Protein AF-A0A9P6K9I1-F1 (afdb_monomer)

Organism: NCBI:txid979761

Foldseek 3Di:
DADAAEAEPVVVVVPDPDDVVNQVVVCVVVVHHYDYAYPVVGRCVVVRVVVSVVVVCVVPPPPPPPPDDDDDDDDDD

Secondary structure (DSSP, 8-state):
----EEEE-TT-GGG--S-HHHHHHHHHHHT--EEEEBTTTTBSHHHHHHHHHHHHHHHSPPP--------------

Structure (mmCIF, N/CA/C/O backbone):
data_AF-A0A9P6K9I1-F1
#
_entry.id   AF-A0A9P6K9I1-F1
#
loop_
_atom_site.group_PDB
_atom_site.id
_atom_site.type_symbol
_atom_site.label_atom_id
_atom_site.label_alt_id
_atom_site.label_comp_id
_atom_site.label_asym_id
_atom_site.label_entity_id
_atom_site.label_seq_id
_atom_site.pdbx_PDB_ins_code
_atom_site.Cartn_x
_atom_site.Cartn_y
_atom_site.Cartn_z
_atom_site.occupancy
_atom_site.B_iso_or_equiv
_atom_site.auth_seq_id
_atom_site.auth_comp_id
_atom_site.auth_asym_id
_atom_site.auth_atom_id
_atom_site.pdbx_PDB_model_num
ATOM 1 N N . VAL A 1 1 ? -7.606 12.381 12.064 1.00 84.50 1 VAL A N 1
ATOM 2 C CA . VAL A 1 1 ? -8.030 11.795 10.770 1.00 84.50 1 VAL A CA 1
ATOM 3 C C . VAL A 1 1 ? -6.953 10.814 10.332 1.00 84.50 1 VAL A C 1
ATOM 5 O O . VAL A 1 1 ? -5.797 11.221 10.304 1.00 84.50 1 VAL A O 1
ATOM 8 N N . PRO A 1 2 ? -7.277 9.535 10.096 1.00 90.62 2 PRO A N 1
ATOM 9 C CA . PRO A 1 2 ? -6.308 8.533 9.651 1.00 90.62 2 PRO A CA 1
ATOM 10 C C . PRO A 1 2 ? -5.905 8.764 8.190 1.00 90.62 2 PRO A C 1
ATOM 12 O O . PRO A 1 2 ? -6.752 9.074 7.356 1.00 90.62 2 PRO A O 1
ATOM 15 N N . ILE A 1 3 ? -4.609 8.631 7.903 1.00 93.69 3 ILE A N 1
ATOM 16 C CA . ILE A 1 3 ? -4.003 8.882 6.588 1.00 93.69 3 ILE A CA 1
ATOM 17 C C . ILE A 1 3 ? -3.106 7.692 6.236 1.00 93.69 3 ILE A C 1
ATOM 19 O O . ILE A 1 3 ? -2.374 7.197 7.094 1.00 93.69 3 ILE A O 1
ATOM 23 N N . VAL A 1 4 ? -3.149 7.264 4.973 1.00 95.19 4 VAL A N 1
ATOM 24 C CA . VAL A 1 4 ? -2.277 6.233 4.392 1.00 95.19 4 VAL A CA 1
ATOM 25 C C . VAL A 1 4 ? -1.677 6.789 3.103 1.00 95.19 4 VAL A C 1
ATOM 27 O O . VAL A 1 4 ? -2.403 7.343 2.275 1.00 95.19 4 VAL A O 1
ATOM 30 N N . LEU A 1 5 ? -0.362 6.662 2.93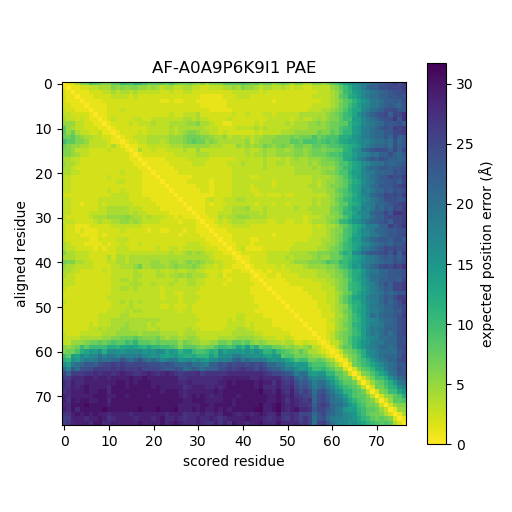3 1.00 96.69 5 LEU A N 1
ATOM 31 C CA . LEU A 1 5 ? 0.338 7.067 1.717 1.00 96.69 5 LEU A CA 1
ATOM 32 C C . LEU A 1 5 ? 0.362 5.902 0.720 1.00 96.69 5 LEU A C 1
ATOM 34 O O . LEU A 1 5 ? 0.718 4.780 1.076 1.00 96.69 5 LEU A O 1
ATOM 38 N N . VAL A 1 6 ? 0.013 6.169 -0.539 1.00 96.88 6 VAL A N 1
ATOM 39 C CA . VAL A 1 6 ? -0.084 5.130 -1.573 1.00 96.88 6 VAL A CA 1
ATOM 40 C C . VAL A 1 6 ? 0.693 5.529 -2.823 1.00 96.88 6 VAL A C 1
ATOM 42 O O . VAL A 1 6 ? 0.407 6.554 -3.440 1.00 96.88 6 VAL A O 1
ATOM 45 N N . GLY A 1 7 ? 1.650 4.695 -3.227 1.00 95.50 7 GLY A N 1
ATOM 46 C CA . GLY A 1 7 ? 2.292 4.752 -4.539 1.00 95.50 7 GLY A CA 1
ATOM 47 C C . GLY A 1 7 ? 1.531 3.876 -5.532 1.00 95.50 7 GLY A C 1
ATOM 48 O O . GLY A 1 7 ? 1.702 2.663 -5.532 1.00 95.50 7 GLY A O 1
ATOM 49 N N . ASN A 1 8 ? 0.655 4.460 -6.348 1.00 95.62 8 ASN A N 1
ATOM 50 C C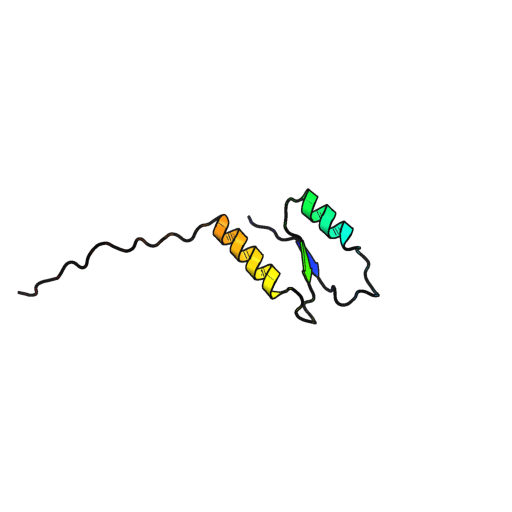A . ASN A 1 8 ? -0.117 3.706 -7.344 1.00 95.62 8 ASN A CA 1
ATOM 51 C C . ASN A 1 8 ? 0.691 3.469 -8.637 1.00 95.62 8 ASN A C 1
ATOM 53 O O . ASN A 1 8 ? 1.625 4.212 -8.933 1.00 95.62 8 ASN A O 1
ATOM 57 N N . LYS A 1 9 ? 0.243 2.504 -9.449 1.00 93.12 9 LYS A N 1
ATOM 58 C CA . LYS A 1 9 ? 0.841 2.072 -10.723 1.00 93.12 9 LYS A CA 1
ATOM 59 C C . LYS A 1 9 ? 2.193 1.371 -10.564 1.00 93.12 9 LYS A C 1
ATOM 61 O O . LYS A 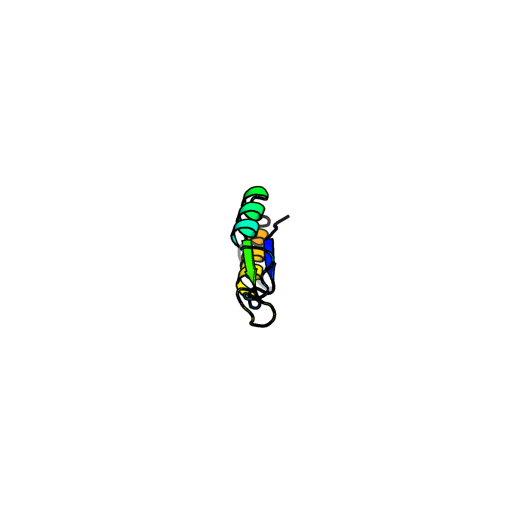1 9 ? 3.079 1.539 -11.399 1.00 93.12 9 LYS A O 1
ATOM 66 N N . CYS A 1 10 ? 2.361 0.579 -9.505 1.00 93.00 10 CYS A N 1
ATOM 67 C CA . CYS A 1 10 ? 3.596 -0.184 -9.296 1.00 93.00 10 CYS A CA 1
ATOM 68 C C . CYS A 1 10 ? 3.862 -1.251 -10.377 1.00 93.00 10 CYS A C 1
ATOM 70 O O . CYS A 1 10 ? 4.969 -1.769 -10.454 1.00 93.00 10 CYS A O 1
ATOM 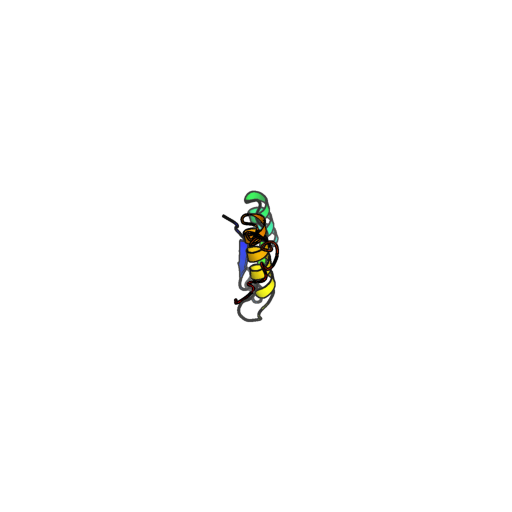72 N N . ASP A 1 11 ? 2.878 -1.553 -11.233 1.00 92.81 11 ASP A N 1
ATOM 73 C CA . ASP A 1 11 ? 3.030 -2.415 -12.409 1.00 92.81 11 ASP A CA 1
ATOM 74 C C . ASP A 1 11 ? 3.930 -1.812 -13.499 1.00 92.81 11 ASP A C 1
ATOM 76 O O . ASP A 1 11 ? 4.503 -2.549 -14.299 1.00 92.81 11 ASP A O 1
ATOM 80 N N . LEU A 1 12 ? 4.089 -0.485 -13.528 1.00 93.31 12 LEU A N 1
ATOM 81 C CA . LEU A 1 12 ? 4.927 0.225 -14.497 1.00 93.31 12 LEU A CA 1
ATOM 82 C C . LEU A 1 12 ? 6.362 0.401 -13.981 1.00 93.31 12 LEU A C 1
ATOM 84 O O . LEU A 1 12 ? 6.877 1.517 -13.922 1.00 93.31 12 LEU A O 1
ATOM 88 N N . ASP A 1 13 ? 7.013 -0.698 -13.598 1.00 89.50 13 ASP A N 1
ATOM 89 C CA . ASP A 1 13 ? 8.340 -0.641 -12.969 1.00 89.50 13 ASP A CA 1
ATOM 90 C C . ASP A 1 13 ? 9.423 -0.088 -13.915 1.00 89.50 13 ASP A C 1
ATOM 92 O O . ASP A 1 13 ? 10.249 0.727 -13.512 1.00 89.50 13 ASP A O 1
ATOM 96 N N . ASN A 1 14 ? 9.335 -0.413 -15.210 1.00 92.38 14 ASN A N 1
ATOM 97 C CA . ASN A 1 14 ? 10.239 0.120 -16.239 1.00 92.38 14 ASN A CA 1
ATOM 98 C C . ASN A 1 14 ? 10.112 1.644 -16.433 1.00 92.38 14 ASN A C 1
ATOM 100 O O . ASN A 1 14 ? 11.079 2.301 -16.811 1.00 92.38 14 ASN A O 1
ATOM 104 N N . ASP A 1 15 ? 8.937 2.215 -16.155 1.00 94.25 15 ASP A N 1
ATOM 105 C CA . ASP A 1 15 ? 8.666 3.654 -16.274 1.00 94.25 15 ASP A CA 1
ATOM 106 C C . ASP A 1 15 ? 8.702 4.372 -14.917 1.00 94.25 15 ASP A C 1
ATOM 108 O O . ASP A 1 15 ? 8.296 5.537 -14.800 1.00 94.25 15 ASP A O 1
ATOM 112 N N . ARG A 1 16 ? 9.206 3.700 -13.875 1.00 94.94 16 ARG A N 1
ATOM 113 C CA . ARG A 1 16 ? 9.250 4.225 -12.513 1.00 94.94 16 ARG A CA 1
ATOM 114 C C . ARG A 1 16 ? 10.049 5.526 -12.453 1.00 94.94 16 ARG A C 1
ATOM 116 O O . ARG A 1 16 ? 11.241 5.575 -12.741 1.00 94.94 16 ARG A O 1
ATOM 123 N N . LYS A 1 17 ? 9.380 6.600 -12.024 1.00 94.88 17 LYS A N 1
ATOM 124 C CA . LYS A 1 17 ? 10.003 7.920 -11.793 1.00 94.88 17 LYS A CA 1
ATOM 125 C C . LYS A 1 17 ? 10.307 8.201 -10.330 1.00 94.88 17 LYS A C 1
ATOM 127 O O . LYS A 1 17 ? 11.159 9.030 -10.034 1.00 94.88 17 LYS A O 1
ATOM 132 N N . VAL A 1 18 ? 9.601 7.530 -9.423 1.00 94.38 18 VAL A N 1
ATOM 133 C CA . VAL A 1 18 ? 9.780 7.697 -7.982 1.00 94.38 18 VAL A CA 1
ATOM 134 C C . VAL A 1 18 ? 10.288 6.375 -7.409 1.00 94.38 18 VAL A C 1
ATOM 136 O O . VAL A 1 18 ? 9.576 5.370 -7.504 1.00 94.38 18 VAL A O 1
ATOM 139 N N . PRO A 1 19 ? 11.508 6.351 -6.844 1.00 94.38 19 PRO A N 1
ATOM 140 C CA . PRO A 1 19 ? 12.023 5.165 -6.181 1.00 94.38 19 PRO A CA 1
ATOM 141 C C . PRO A 1 19 ? 11.214 4.892 -4.913 1.00 94.38 19 PRO A C 1
ATOM 143 O O . PRO A 1 19 ? 10.701 5.814 -4.267 1.00 94.38 19 PRO A O 1
ATOM 146 N N . ARG A 1 20 ? 11.094 3.616 -4.554 1.00 93.81 20 ARG A N 1
ATOM 147 C CA . ARG A 1 20 ? 10.283 3.174 -3.418 1.00 93.81 20 ARG A CA 1
ATOM 148 C C . ARG A 1 20 ? 10.761 3.799 -2.107 1.00 93.81 20 ARG A C 1
ATOM 150 O O . ARG A 1 20 ? 9.946 4.244 -1.300 1.00 93.81 20 ARG A O 1
ATOM 157 N N . GLU A 1 21 ? 12.074 3.914 -1.940 1.00 95.50 21 GLU A N 1
ATOM 158 C CA . GLU A 1 21 ? 12.736 4.496 -0.772 1.00 95.50 21 GLU A CA 1
ATOM 159 C C . GLU A 1 21 ? 12.238 5.917 -0.501 1.00 95.50 21 GLU A C 1
ATOM 161 O O . GLU A 1 21 ? 12.029 6.298 0.648 1.00 95.50 21 GLU A O 1
ATOM 166 N N . ARG A 1 22 ? 11.959 6.695 -1.555 1.00 95.94 22 ARG A N 1
ATOM 167 C CA . ARG A 1 22 ? 11.445 8.059 -1.405 1.00 95.94 22 ARG A CA 1
ATOM 168 C C . ARG A 1 22 ? 10.035 8.084 -0.817 1.00 95.94 22 ARG A C 1
ATOM 170 O O . ARG A 1 22 ? 9.723 8.973 -0.023 1.00 95.94 22 ARG A O 1
ATOM 177 N N . GLY A 1 23 ? 9.195 7.125 -1.206 1.00 95.00 23 GLY A N 1
ATOM 178 C CA . GLY A 1 23 ? 7.860 6.939 -0.639 1.00 95.00 23 GLY A CA 1
ATOM 179 C C . GLY A 1 23 ? 7.928 6.550 0.836 1.00 95.00 23 GLY A C 1
ATOM 180 O O . GLY A 1 23 ? 7.251 7.160 1.663 1.00 95.00 23 GLY A O 1
ATOM 181 N N . GLU A 1 24 ? 8.816 5.614 1.178 1.00 95.94 24 GLU A N 1
ATOM 182 C CA . GLU A 1 24 ? 9.044 5.189 2.563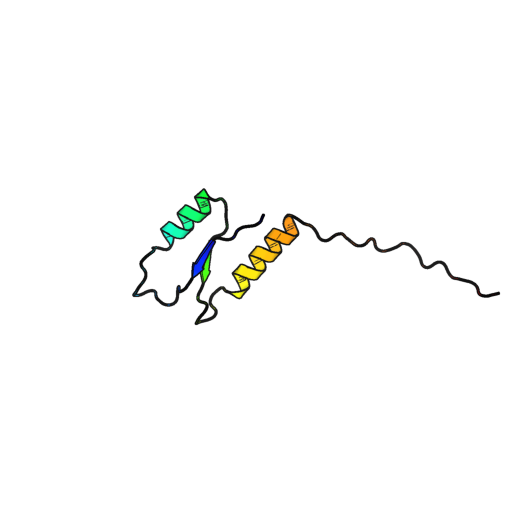 1.00 95.94 24 GLU A CA 1
ATOM 183 C C . GLU A 1 24 ? 9.607 6.318 3.441 1.00 95.94 24 GLU A C 1
ATOM 185 O O . GLU A 1 24 ? 9.167 6.512 4.573 1.00 95.94 24 GLU A O 1
ATOM 190 N N . GLU A 1 25 ? 10.554 7.110 2.939 1.00 97.06 25 GLU A N 1
ATOM 191 C CA . GLU A 1 25 ? 11.064 8.282 3.656 1.00 97.06 25 GLU A CA 1
ATOM 192 C C . GLU A 1 25 ? 9.961 9.302 3.941 1.00 97.06 25 GLU A C 1
ATOM 194 O O . GLU A 1 25 ? 9.878 9.838 5.050 1.00 97.06 25 GLU A O 1
ATOM 199 N N . LEU A 1 26 ? 9.118 9.590 2.946 1.00 96.44 26 LEU A N 1
ATOM 200 C CA . LEU A 1 26 ? 8.026 10.544 3.098 1.00 96.44 26 LEU A CA 1
ATOM 201 C C . LEU A 1 26 ? 7.002 10.044 4.119 1.00 96.44 26 LEU A C 1
ATOM 203 O O . LEU A 1 26 ? 6.565 10.808 4.980 1.00 96.44 26 LEU A O 1
ATOM 207 N N . SER A 1 27 ? 6.673 8.755 4.073 1.00 96.44 27 SER A N 1
ATOM 208 C CA . SER A 1 27 ? 5.729 8.151 5.006 1.00 96.44 27 SER A CA 1
ATOM 209 C C . SER A 1 27 ? 6.254 8.171 6.440 1.00 96.44 27 SER A C 1
ATOM 211 O O . SER A 1 27 ? 5.503 8.518 7.353 1.00 96.44 27 SER A O 1
ATOM 213 N N . ARG A 1 28 ? 7.557 7.916 6.641 1.00 95.81 28 ARG A N 1
ATOM 214 C CA . ARG A 1 28 ? 8.226 8.057 7.946 1.00 95.81 28 ARG A CA 1
ATOM 215 C C . ARG A 1 28 ? 8.159 9.492 8.462 1.00 95.81 28 ARG A C 1
ATOM 217 O O . ARG A 1 28 ? 7.848 9.689 9.631 1.00 95.81 28 ARG A O 1
ATOM 224 N N . ARG A 1 29 ? 8.387 10.494 7.604 1.00 96.12 29 ARG A N 1
ATOM 225 C CA . ARG A 1 29 ? 8.275 11.918 7.985 1.00 96.12 29 ARG A CA 1
ATOM 226 C C . ARG A 1 29 ? 6.856 12.301 8.397 1.00 96.12 29 ARG A C 1
ATOM 228 O O . ARG A 1 29 ? 6.687 13.119 9.292 1.00 96.12 29 ARG A O 1
ATOM 235 N N . TRP A 1 30 ? 5.849 11.737 7.737 1.00 94.31 30 TRP A N 1
ATOM 236 C CA . TRP A 1 30 ? 4.441 12.006 8.041 1.00 94.31 30 TRP A CA 1
ATOM 237 C C . TRP A 1 30 ? 3.888 11.120 9.165 1.00 94.31 30 TRP A C 1
ATOM 239 O O . TRP A 1 30 ? 2.781 11.364 9.635 1.00 94.31 30 TRP A O 1
ATOM 249 N N . GLY A 1 31 ? 4.629 10.092 9.592 1.00 93.94 31 GLY A N 1
ATOM 250 C CA . GLY A 1 31 ? 4.149 9.101 10.555 1.00 93.94 31 GLY A CA 1
ATOM 251 C C . GLY A 1 31 ? 2.975 8.275 10.023 1.00 93.94 31 GLY A C 1
ATOM 252 O O . GLY A 1 31 ? 2.091 7.899 10.789 1.00 93.94 31 GLY A O 1
ATOM 253 N N . THR A 1 32 ? 2.934 8.024 8.710 1.00 94.94 32 THR A N 1
ATOM 254 C CA . THR A 1 32 ? 1.835 7.305 8.044 1.00 94.94 32 THR A CA 1
ATOM 255 C C . THR A 1 32 ? 2.327 6.008 7.396 1.00 94.94 32 THR A C 1
ATOM 257 O O . THR A 1 32 ? 3.485 5.935 6.972 1.00 94.94 32 THR A O 1
ATOM 260 N N . PRO A 1 33 ? 1.478 4.968 7.301 1.00 95.31 33 PRO A N 1
ATOM 261 C CA . PRO A 1 33 ? 1.803 3.764 6.541 1.00 95.31 33 PRO A CA 1
ATOM 262 C C . PRO A 1 33 ? 1.981 4.069 5.049 1.00 95.31 33 PRO A C 1
ATOM 264 O O . PRO A 1 33 ? 1.297 4.944 4.514 1.00 95.31 33 PRO A O 1
ATOM 267 N N . PHE A 1 34 ? 2.861 3.322 4.381 1.00 96.38 34 PHE A N 1
ATOM 268 C CA . PHE A 1 34 ? 3.087 3.405 2.938 1.00 96.38 34 PHE A CA 1
ATOM 269 C C . PHE A 1 34 ? 2.823 2.069 2.255 1.00 96.38 34 PHE A C 1
ATOM 271 O O . PHE A 1 34 ? 3.281 1.032 2.732 1.00 96.38 34 PHE A O 1
ATOM 278 N N . PHE A 1 35 ? 2.131 2.116 1.118 1.00 96.50 35 PHE A N 1
ATOM 279 C CA . PHE A 1 35 ? 1.862 0.953 0.280 1.00 96.50 35 PHE A CA 1
ATOM 280 C C . PHE A 1 35 ? 2.092 1.277 -1.192 1.00 96.50 35 PHE A C 1
ATOM 282 O O . PHE A 1 35 ? 1.677 2.328 -1.680 1.00 96.50 35 PHE A O 1
ATOM 289 N N . GLU A 1 36 ? 2.683 0.340 -1.926 1.00 96.12 36 GLU A N 1
ATOM 290 C CA . GLU A 1 36 ? 2.688 0.374 -3.385 1.00 96.12 36 GLU A CA 1
ATOM 291 C C . GLU A 1 36 ? 1.532 -0.465 -3.915 1.00 96.12 36 GLU A C 1
ATOM 293 O O . GLU A 1 36 ? 1.367 -1.617 -3.518 1.00 96.12 36 GLU A O 1
A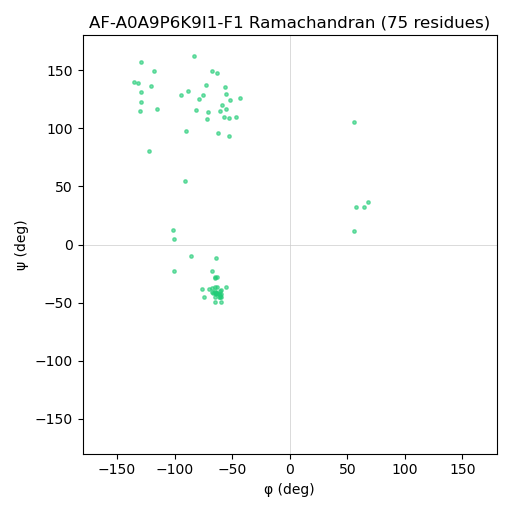TOM 298 N N . THR A 1 37 ? 0.727 0.114 -4.799 1.00 96.88 37 THR A N 1
ATOM 299 C CA . THR A 1 37 ? -0.475 -0.522 -5.340 1.00 96.88 37 THR A CA 1
ATOM 300 C C . THR A 1 37 ? -0.489 -0.463 -6.856 1.00 96.88 37 THR A C 1
ATOM 302 O O . THR A 1 37 ? 0.119 0.410 -7.480 1.00 96.88 37 THR A O 1
ATOM 305 N N . SER A 1 38 ? -1.238 -1.376 -7.462 1.00 95.19 38 SER A N 1
ATOM 306 C CA . SER A 1 38 ? -1.654 -1.233 -8.850 1.00 95.19 38 SER A CA 1
ATOM 307 C C . SER A 1 38 ? -3.148 -1.459 -8.946 1.00 95.19 38 SER A C 1
ATOM 309 O O . SER A 1 38 ? -3.643 -2.565 -8.731 1.00 95.19 38 SER A O 1
ATOM 311 N N . ALA A 1 39 ? -3.872 -0.406 -9.319 1.00 92.75 39 ALA A N 1
ATOM 312 C CA . ALA A 1 39 ? -5.295 -0.510 -9.622 1.00 92.75 39 ALA A CA 1
ATOM 313 C C . ALA A 1 39 ? -5.571 -1.420 -10.835 1.00 92.75 39 ALA A C 1
ATOM 315 O O . ALA A 1 39 ? -6.632 -2.031 -10.908 1.00 92.75 39 ALA A O 1
ATOM 316 N N . ARG A 1 40 ? -4.617 -1.534 -11.773 1.00 92.62 40 ARG A N 1
ATOM 317 C CA . ARG A 1 40 ? -4.768 -2.338 -12.994 1.00 92.62 40 ARG A CA 1
ATOM 318 C C . ARG A 1 40 ? -4.663 -3.832 -12.710 1.00 92.62 40 ARG A C 1
ATOM 320 O O . ARG A 1 40 ? -5.458 -4.604 -13.234 1.00 92.62 40 ARG A O 1
ATOM 327 N N . THR A 1 41 ? -3.682 -4.232 -11.907 1.00 93.12 41 THR A N 1
ATOM 328 C CA . THR A 1 41 ? -3.418 -5.644 -11.582 1.00 93.12 41 THR A CA 1
ATOM 329 C C . THR A 1 41 ? -3.959 -6.050 -10.210 1.00 93.12 41 THR A C 1
ATOM 331 O O . THR A 1 41 ? -3.759 -7.182 -9.783 1.00 93.12 41 THR A O 1
ATOM 334 N N . ARG A 1 42 ? -4.673 -5.140 -9.529 1.00 93.00 42 ARG A N 1
ATOM 335 C CA . ARG A 1 42 ? -5.247 -5.321 -8.187 1.00 93.00 42 ARG A CA 1
ATOM 336 C C . ARG A 1 42 ? -4.199 -5.672 -7.116 1.00 93.00 42 ARG A C 1
ATOM 338 O O . ARG A 1 42 ? -4.493 -6.372 -6.153 1.00 93.00 42 ARG A O 1
ATOM 345 N N . ILE A 1 43 ? -2.975 -5.164 -7.249 1.00 95.19 43 ILE 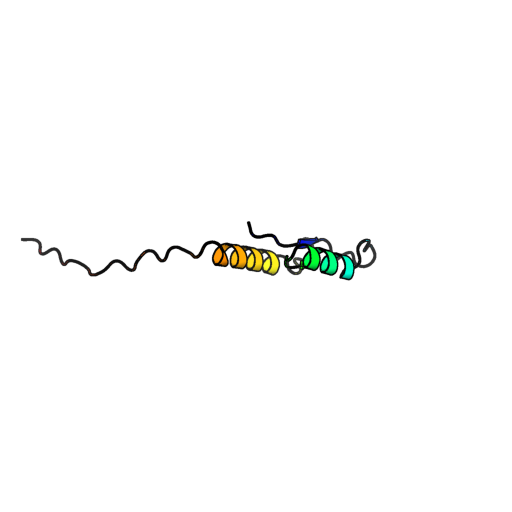A N 1
ATOM 346 C CA . ILE A 1 43 ? -1.910 -5.382 -6.257 1.00 95.19 43 ILE A CA 1
ATOM 347 C C . ILE A 1 43 ? -2.125 -4.451 -5.059 1.00 95.19 43 ILE A C 1
ATOM 349 O O . ILE A 1 43 ? -2.212 -3.235 -5.246 1.00 95.19 43 ILE A O 1
ATOM 353 N N . ASN A 1 44 ? -2.187 -5.024 -3.849 1.00 92.94 44 ASN A N 1
ATOM 354 C CA . ASN A 1 44 ? -2.281 -4.347 -2.542 1.00 92.94 44 ASN A CA 1
ATOM 355 C C . ASN A 1 44 ? -3.458 -3.365 -2.377 1.00 92.94 44 ASN A C 1
ATOM 357 O O . ASN A 1 44 ? -3.497 -2.594 -1.419 1.00 92.94 44 ASN A O 1
ATOM 361 N N . VAL A 1 45 ? -4.421 -3.362 -3.303 1.00 95.06 45 VAL A N 1
ATOM 362 C CA . VAL A 1 45 ? -5.575 -2.453 -3.258 1.00 95.06 45 VAL A CA 1
ATOM 363 C C . VAL A 1 45 ? -6.432 -2.763 -2.033 1.00 95.06 45 VAL A C 1
ATOM 365 O O . VAL A 1 45 ? -6.739 -1.863 -1.256 1.00 95.06 45 VAL A O 1
ATOM 368 N N . ASP A 1 46 ? -6.769 -4.038 -1.832 1.00 95.25 46 ASP A N 1
ATOM 369 C CA . ASP A 1 46 ? -7.617 -4.480 -0.723 1.00 95.25 46 ASP A CA 1
ATOM 370 C C . ASP A 1 46 ? -6.937 -4.222 0.639 1.00 95.25 46 ASP A C 1
ATOM 372 O O . ASP A 1 46 ? -7.559 -3.681 1.556 1.00 95.25 46 ASP A O 1
ATOM 376 N N . ASP A 1 47 ? -5.634 -4.498 0.746 1.00 95.12 47 ASP A N 1
ATOM 377 C CA . ASP A 1 47 ? -4.851 -4.301 1.974 1.00 95.12 47 ASP A CA 1
ATOM 378 C C . ASP A 1 47 ? -4.819 -2.841 2.438 1.00 95.12 47 ASP A C 1
ATOM 380 O O . ASP A 1 47 ? -4.968 -2.565 3.631 1.00 95.12 47 ASP A O 1
ATOM 384 N N . VAL A 1 48 ? -4.693 -1.892 1.502 1.00 96.31 48 VAL A N 1
ATOM 385 C CA . VAL A 1 48 ? -4.716 -0.453 1.809 1.00 96.31 48 VAL A CA 1
ATOM 386 C C . VAL A 1 48 ? -6.048 -0.042 2.426 1.00 96.31 48 VAL A C 1
ATOM 388 O O . VAL A 1 48 ? -6.073 0.679 3.429 1.00 96.31 48 VAL A O 1
ATOM 391 N N . PHE A 1 49 ? -7.164 -0.505 1.858 1.00 95.31 49 PHE A N 1
ATOM 392 C CA . PHE A 1 49 ? -8.485 -0.188 2.395 1.00 95.31 49 PHE A CA 1
ATOM 393 C C . PHE A 1 49 ? -8.708 -0.843 3.758 1.00 95.31 49 PHE A C 1
ATOM 395 O O . PHE A 1 49 ? -9.218 -0.187 4.670 1.00 95.31 49 PHE A O 1
ATOM 402 N N . TYR A 1 50 ? -8.284 -2.097 3.939 1.00 95.81 50 TYR A N 1
ATOM 403 C CA . TYR A 1 50 ? -8.372 -2.759 5.239 1.00 95.81 50 TYR A CA 1
ATOM 404 C C . TYR A 1 50 ? -7.549 -2.043 6.309 1.00 95.81 50 TYR A C 1
ATOM 406 O O . TYR A 1 50 ? -8.046 -1.858 7.423 1.00 95.81 50 TYR A O 1
ATOM 414 N N . GLU A 1 51 ? -6.330 -1.601 5.998 1.00 94.56 51 GLU A N 1
ATOM 415 C CA . GLU A 1 51 ? -5.502 -0.878 6.964 1.00 94.56 51 GLU A CA 1
ATOM 416 C C . GLU A 1 51 ? -6.107 0.483 7.314 1.00 94.56 51 GLU A C 1
ATOM 418 O O . GLU A 1 51 ? -6.208 0.825 8.493 1.00 94.56 51 GLU A O 1
ATOM 423 N N . LEU A 1 52 ? -6.623 1.221 6.328 1.00 94.50 52 LEU A N 1
ATOM 424 C CA . LEU A 1 52 ? -7.302 2.489 6.584 1.00 94.50 52 LEU A CA 1
ATOM 425 C C . LEU A 1 52 ? -8.522 2.306 7.502 1.00 94.50 52 LEU A C 1
ATOM 427 O O . LEU A 1 52 ? -8.681 3.044 8.476 1.00 94.50 52 LEU A O 1
ATOM 431 N N . VAL A 1 53 ? -9.357 1.293 7.248 1.00 94.31 53 VAL A N 1
ATOM 432 C CA . VAL A 1 53 ? -10.517 0.975 8.099 1.00 94.31 53 VAL A CA 1
ATOM 433 C C . VAL A 1 53 ? -10.074 0.574 9.507 1.00 94.31 53 VAL A C 1
ATOM 435 O O . VAL A 1 53 ? -10.654 1.036 10.491 1.00 94.31 53 VAL A O 1
ATOM 438 N N . ARG A 1 54 ? -9.013 -0.231 9.643 1.00 93.25 54 ARG A N 1
ATOM 439 C CA . ARG A 1 54 ? -8.434 -0.573 10.953 1.00 93.25 54 ARG A CA 1
ATOM 440 C C . ARG A 1 54 ? -7.965 0.671 11.701 1.00 93.25 54 ARG A C 1
ATOM 442 O O . ARG A 1 54 ? -8.224 0.784 12.898 1.00 93.25 54 ARG A O 1
ATOM 449 N N . MET A 1 55 ? -7.321 1.619 11.021 1.00 92.81 55 MET A N 1
ATOM 450 C CA . MET A 1 55 ? -6.900 2.886 11.622 1.00 92.81 55 MET A CA 1
ATOM 451 C C . MET A 1 55 ? -8.095 3.733 12.077 1.00 92.81 55 MET A C 1
ATOM 453 O O . MET A 1 55 ? -8.061 4.277 13.182 1.00 92.81 55 MET A O 1
ATOM 457 N N . ILE A 1 56 ? -9.163 3.806 11.273 1.00 92.50 56 ILE A N 1
ATOM 458 C CA . ILE A 1 56 ? -10.416 4.483 11.648 1.00 92.50 56 ILE A CA 1
ATOM 459 C C . ILE A 1 56 ? -11.008 3.842 12.905 1.00 92.50 56 ILE A C 1
ATOM 461 O O . ILE A 1 56 ? -11.284 4.551 13.868 1.00 92.50 56 ILE A O 1
ATOM 465 N N . ASN A 1 57 ? -11.137 2.514 12.936 1.00 92.06 57 ASN A N 1
ATOM 466 C CA . ASN A 1 57 ? -11.723 1.784 14.065 1.00 92.06 57 ASN A CA 1
ATOM 467 C C . ASN A 1 57 ? -10.890 1.896 15.350 1.00 92.06 57 ASN A C 1
ATOM 469 O O . ASN A 1 57 ? -11.438 1.826 16.446 1.00 92.06 57 ASN A O 1
ATOM 473 N N . ARG A 1 58 ? -9.567 2.075 15.243 1.00 89.38 58 ARG A N 1
ATOM 474 C CA . ARG A 1 58 ? -8.700 2.353 16.400 1.00 89.38 58 ARG A CA 1
ATOM 475 C C . ARG A 1 58 ? -8.936 3.755 16.970 1.00 89.38 58 ARG A C 1
ATOM 477 O O . ARG A 1 58 ? -8.897 3.914 18.184 1.00 89.38 58 ARG A O 1
ATOM 484 N N . GLN A 1 59 ? -9.166 4.757 16.115 1.00 87.94 59 GLN A N 1
ATOM 485 C CA . GLN A 1 59 ? -9.457 6.134 16.548 1.00 87.94 59 GLN A CA 1
ATOM 486 C C . GLN A 1 59 ? -10.898 6.284 17.058 1.00 87.94 59 GLN A C 1
ATOM 488 O O . GLN A 1 59 ? -11.134 6.983 18.037 1.00 87.94 59 GLN A O 1
ATOM 493 N N . ASN A 1 60 ? -11.841 5.600 16.412 1.00 88.06 60 ASN A N 1
ATOM 494 C CA . ASN A 1 60 ? -13.262 5.593 16.732 1.00 88.06 60 ASN A CA 1
ATOM 495 C C . ASN A 1 60 ? -13.692 4.151 17.015 1.00 88.06 60 ASN A C 1
ATOM 497 O O . ASN A 1 60 ? -14.229 3.492 16.118 1.00 88.06 60 ASN A O 1
ATOM 501 N N . PRO A 1 61 ? -13.438 3.629 18.229 1.00 78.50 61 PRO A N 1
ATOM 502 C CA . PRO A 1 61 ? -13.888 2.293 18.572 1.00 78.50 61 PRO A CA 1
ATOM 503 C C . PRO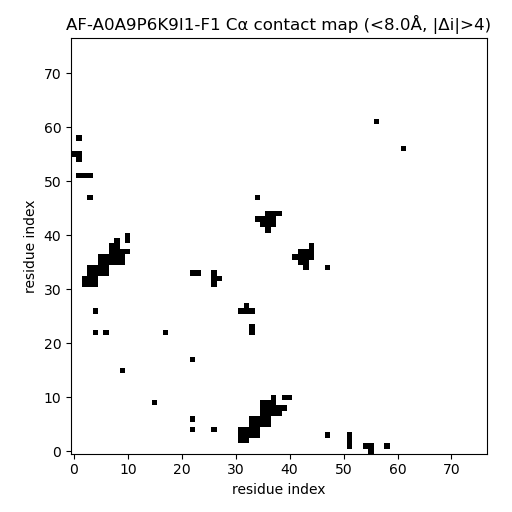 A 1 61 ? -15.404 2.215 18.368 1.00 78.50 61 PRO A C 1
ATOM 505 O O . PRO A 1 61 ? -16.118 3.147 18.764 1.00 78.50 61 PRO A O 1
ATOM 508 N N . PRO A 1 62 ? -15.918 1.134 17.756 1.00 76.06 62 PRO A N 1
ATOM 509 C CA . PRO A 1 62 ? -17.353 0.967 17.620 1.00 76.06 62 PRO A CA 1
ATOM 510 C C . PRO A 1 62 ? -17.964 1.051 19.017 1.00 76.06 62 PRO A C 1
ATOM 512 O O . PRO A 1 62 ? -17.491 0.389 19.951 1.00 76.06 62 PRO A O 1
ATOM 515 N N . LYS A 1 63 ? -18.993 1.893 19.182 1.00 71.62 63 LYS A N 1
ATOM 516 C CA . LYS A 1 63 ? -19.782 1.884 20.412 1.00 71.62 63 LYS A CA 1
ATOM 517 C C . LYS A 1 63 ? -20.268 0.451 20.572 1.00 71.62 63 LYS A C 1
ATOM 519 O O . LYS A 1 63 ? -20.978 -0.059 19.712 1.00 71.62 63 LYS A O 1
ATOM 524 N N . LYS A 1 64 ? -19.835 -0.225 21.639 1.00 66.69 64 LYS A N 1
ATOM 525 C CA . LYS A 1 64 ? -20.493 -1.455 22.063 1.00 66.69 64 LYS A CA 1
ATOM 526 C C . LYS A 1 64 ? -21.901 -1.024 22.426 1.00 66.69 64 LYS A C 1
ATOM 528 O O . LYS A 1 64 ? -22.099 -0.500 23.522 1.00 66.69 64 LYS A O 1
ATOM 533 N N . ASP A 1 65 ? -22.836 -1.173 21.495 1.00 65.31 65 ASP A N 1
ATOM 534 C CA . ASP A 1 65 ? -24.249 -1.101 21.812 1.00 65.31 65 ASP A CA 1
ATOM 535 C C . ASP A 1 65 ? -24.438 -2.089 22.950 1.00 65.31 65 ASP A C 1
ATOM 537 O O . ASP A 1 65 ? -24.174 -3.288 22.816 1.00 65.31 65 ASP A O 1
ATOM 541 N N . GLY A 1 66 ? -24.683 -1.528 24.135 1.00 54.44 66 GLY A N 1
ATOM 542 C CA . GLY A 1 66 ? -24.685 -2.280 25.368 1.00 54.44 66 GLY A CA 1
ATOM 543 C C . GLY A 1 66 ? -25.600 -3.469 25.167 1.00 54.44 66 GLY A C 1
ATOM 544 O O . GLY A 1 66 ? -26.757 -3.287 24.798 1.00 54.44 66 GLY A O 1
ATOM 545 N N . ALA A 1 67 ? -25.067 -4.669 25.392 1.00 59.25 67 ALA A N 1
ATOM 546 C CA . ALA A 1 67 ? -25.860 -5.870 25.554 1.00 59.25 67 ALA A CA 1
ATOM 547 C C . ALA A 1 67 ? -26.893 -5.569 26.650 1.00 59.25 67 ALA A C 1
ATOM 549 O O . ALA A 1 67 ? -26.604 -5.606 27.851 1.00 59.25 67 ALA A O 1
ATOM 550 N N . GLY A 1 68 ? -28.066 -5.126 26.200 1.00 54.25 68 GLY A N 1
ATOM 551 C CA . GLY A 1 68 ? -29.146 -4.621 27.014 1.00 54.25 68 GLY A CA 1
ATOM 552 C C . GLY A 1 68 ? -29.585 -5.730 27.942 1.00 54.25 68 GLY A C 1
ATOM 553 O O . GLY A 1 68 ? -30.044 -6.788 27.520 1.00 54.25 68 GLY A O 1
ATOM 554 N N . ARG A 1 69 ? -29.380 -5.480 29.230 1.00 58.66 69 ARG A N 1
ATOM 555 C CA . ARG A 1 69 ? -29.815 -6.306 30.346 1.00 58.66 69 ARG A CA 1
ATOM 556 C C . ARG A 1 69 ? -31.255 -6.805 30.154 1.00 58.66 69 ARG A C 1
ATOM 558 O O . ARG A 1 69 ? -32.178 -6.005 30.096 1.00 58.66 69 ARG A O 1
ATOM 565 N N . ARG A 1 70 ? -31.387 -8.133 30.250 1.00 60.06 70 ARG A N 1
ATOM 566 C CA . ARG A 1 70 ? -32.498 -8.900 30.846 1.00 60.06 70 ARG A CA 1
ATOM 567 C C . ARG A 1 70 ? -33.892 -8.615 30.280 1.00 60.06 70 ARG A C 1
ATOM 569 O O . ARG A 1 70 ? -34.556 -7.661 30.671 1.00 60.06 70 ARG A O 1
ATOM 576 N N . GLY A 1 71 ? -34.379 -9.568 29.482 1.00 58.69 71 GLY A N 1
ATOM 577 C CA . GLY A 1 71 ? -35.792 -9.705 29.148 1.00 58.69 71 GLY A CA 1
ATOM 578 C C . GLY A 1 71 ? -36.675 -9.603 30.393 1.00 58.69 71 GLY A C 1
ATOM 579 O O . GLY A 1 71 ? -36.693 -10.493 31.245 1.00 58.69 71 GLY A O 1
ATOM 580 N N . ARG A 1 72 ? -37.414 -8.499 30.503 1.00 61.66 72 ARG A N 1
ATOM 581 C CA . ARG A 1 72 ? -38.565 -8.407 31.397 1.00 61.66 72 ARG A CA 1
ATOM 582 C C . ARG A 1 72 ? -39.657 -9.259 30.758 1.00 61.66 72 ARG A C 1
ATOM 584 O O . ARG A 1 72 ? -40.194 -8.890 29.722 1.00 61.66 72 ARG A O 1
ATOM 591 N N . ARG A 1 73 ? -39.947 -10.424 31.349 1.00 61.97 73 ARG A N 1
ATOM 592 C CA . ARG A 1 73 ? -41.160 -11.188 31.025 1.00 61.97 73 ARG A CA 1
ATOM 593 C C . ARG A 1 73 ? -42.362 -10.276 31.267 1.00 61.97 73 ARG A C 1
ATOM 595 O O . ARG A 1 73 ? -42.671 -9.986 32.421 1.00 61.97 73 ARG A O 1
ATOM 602 N N . CYS A 1 74 ? -43.039 -9.850 30.209 1.00 51.75 74 CYS A N 1
ATOM 603 C CA . CYS A 1 74 ? -44.405 -9.362 30.326 1.00 51.75 74 CYS A CA 1
ATOM 604 C C . CYS A 1 74 ? -45.296 -10.577 30.610 1.00 51.75 74 CYS A C 1
ATOM 606 O O . CYS A 1 74 ? -45.398 -11.474 29.776 1.00 51.75 74 CYS A O 1
ATOM 608 N N . LYS A 1 75 ? -45.895 -10.640 31.802 1.00 63.41 75 LYS A N 1
ATOM 609 C CA . LYS A 1 75 ? -47.055 -11.503 32.039 1.00 63.41 75 LYS A CA 1
ATOM 610 C C . LYS A 1 75 ? -48.273 -10.747 31.513 1.00 63.41 75 LYS A C 1
ATOM 612 O O . LYS A 1 75 ? -48.564 -9.666 32.015 1.00 63.41 75 LYS A O 1
ATOM 617 N N . ILE A 1 76 ? -48.912 -11.291 30.481 1.00 63.56 76 ILE A N 1
ATOM 618 C CA . ILE A 1 76 ? -50.250 -10.869 30.064 1.00 63.56 76 ILE A CA 1
ATOM 619 C C . ILE A 1 76 ? -51.222 -11.4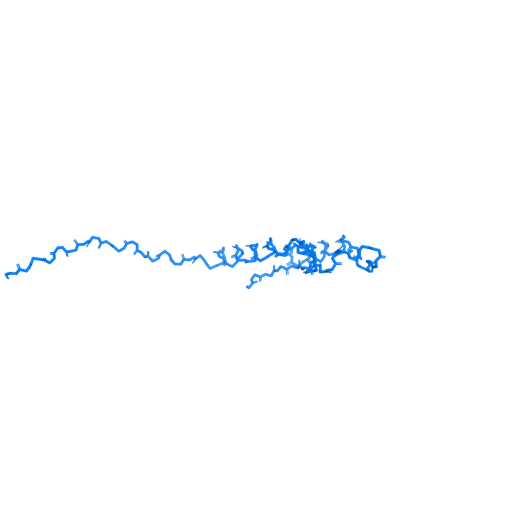74 31.081 1.00 63.56 76 ILE A C 1
ATOM 621 O O . ILE A 1 76 ? -51.082 -12.647 31.437 1.00 63.56 76 ILE A O 1
ATOM 625 N N . ILE A 1 77 ? -52.080 -10.609 31.615 1.00 59.94 77 ILE A N 1
ATOM 626 C CA . ILE A 1 77 ? -53.142 -10.905 32.582 1.00 59.94 77 ILE A CA 1
ATOM 627 C C . ILE A 1 77 ? -54.275 -11.636 31.868 1.00 59.94 77 ILE A C 1
ATOM 629 O O . ILE A 1 77 ? -54.555 -11.241 30.713 1.00 59.94 77 ILE A O 1
#

InterPro domains:
  IPR001806 Small GTPase [PF00071] (1-57)
  IPR001806 Small GTPase [PS51421] (1-77)
  IPR020849 Small GTPase, Ras-type [PTHR24070] (1-62)
  IPR027417 P-loop containing nucleoside triphosphate hydrolase [G3DSA:3.40.50.300] (1-73)
  IPR027417 P-loop containing nucleoside triphosphate hydrolase [SSF52540] (1-64)

Nearest PDB structures (foldseek):
  2f7s-assembly1_A  TM=9.830E-01  e=2.268E-04  Homo sapiens
  2cjw-assembly1_A  TM=9.382E-01  e=2.777E-04  Homo sapiens
  2f9m-assembly1_A  TM=9.608E-01  e=4.765E-04  Homo sapiens
  3bfk-assembly3_C  TM=9.843E-01  e=8.747E-04  Plasmodium falciparum 3D7
  2f9l-assembly1_A  TM=9.232E-01  e=7.642E-04  Homo sapiens

Radius of gyration: 21.83 Å; Cα contacts (8 Å, |Δi|>4): 65; chains: 1; bounding box: 66×24×49 Å

pLDDT: mean 87.16, std 13.6, range [51.75, 97.06]

Sequence (77 aa):
VPIVLVGNKCDLDNDRKVPRERGEELSRRWGTPFFETSARTRINVDDVFYELVRMINRQNPPKKDGAGRRGRRCKII

Mean predicted aligned error: 9.36 Å

Solvent-accessible surface area (backbone atoms only — not comparable to full-atom values): 4950 Å² total; per-residue (Å²): 132,80,66,72,46,73,47,71,54,59,80,46,62,95,72,59,85,71,61,67,66,60,51,50,52,51,17,61,76,69,73,32,56,66,47,66,19,14,86,88,80,58,38,56,50,67,59,52,54,51,50,52,51,51,46,42,42,69,78,52,60,77,79,73,75,69,84,74,78,73,88,76,80,80,78,83,130